Protein AF-A0A7C4WNN3-F1 (afdb_monomer_lite)

Foldseek 3Di:
DLVVQLVVCVVVVDDNLVSNLSSLQVLQDDPVQLVVLVVCVVVVNADPVRSVVSVVVNVVSNVVSVVSNCVSPVDDPPPPPDPDVPPPDDDD

Radius of gyration: 20.68 Å; chains: 1; bounding box: 53×42×45 Å

Sequence (92 aa):
KWLGSGLGACLGGLSAREAFQVGAGMVSRGEVALVIATLGWDAGWISPQLYTSLILVIMGTTLLAPLLLRLAFVETQLPLRRRSVEVGKAGE

pLDDT: mean 77.41, std 13.57, range [41.53, 92.69]

Secondary structure (DSSP, 8-state):
-HHHHHHHHHHTT--HHHHHHHHHHTT---HHHHHHHHHHHHTT-S-HHHHHHHHHHHHHHHHHHHHHHHHHTSS--------STTTTSS--

Structure (mmCIF, N/CA/C/O backbone):
data_AF-A0A7C4WNN3-F1
#
_entry.id   AF-A0A7C4WNN3-F1
#
loop_
_atom_site.group_PDB
_atom_site.id
_atom_site.type_symbol
_atom_site.label_atom_id
_atom_site.label_alt_id
_atom_site.label_comp_id
_atom_site.label_asym_id
_atom_site.label_entity_id
_atom_site.label_seq_id
_atom_site.pdbx_PDB_ins_code
_atom_site.Cartn_x
_atom_site.Cartn_y
_atom_site.Cartn_z
_atom_site.occupancy
_atom_site.B_iso_or_equiv
_atom_site.auth_seq_id
_atom_site.auth_comp_id
_atom_site.auth_asym_id
_atom_site.auth_atom_id
_atom_site.pdbx_PDB_model_num
ATOM 1 N N . LYS A 1 1 ? 2.628 1.090 4.842 1.00 68.31 1 LYS A N 1
ATOM 2 C CA . LYS A 1 1 ? 1.366 1.858 4.988 1.00 68.31 1 LYS A CA 1
ATOM 3 C C . LYS A 1 1 ? 0.610 1.382 6.223 1.00 68.31 1 LYS A C 1
ATOM 5 O O . LYS A 1 1 ? 0.591 2.141 7.172 1.00 68.31 1 LYS A O 1
ATOM 10 N N . TRP A 1 2 ? 0.194 0.110 6.278 1.00 71.19 2 TRP A N 1
ATOM 11 C CA . TRP A 1 2 ? -0.497 -0.513 7.423 1.00 71.19 2 TRP A CA 1
ATOM 12 C C . TRP A 1 2 ? -0.013 -0.130 8.822 1.00 71.19 2 TRP A C 1
ATOM 14 O O . TRP A 1 2 ? -0.766 0.449 9.594 1.00 71.19 2 TRP A O 1
ATOM 24 N N . LEU A 1 3 ? 1.252 -0.427 9.128 1.00 78.69 3 LEU A N 1
ATOM 25 C CA . LEU A 1 3 ? 1.793 -0.224 10.468 1.00 78.69 3 LEU A CA 1
ATOM 26 C C . LEU A 1 3 ? 1.901 1.267 10.821 1.00 78.69 3 LEU A C 1
ATOM 28 O O . LEU A 1 3 ? 1.596 1.657 11.936 1.00 78.69 3 LEU A O 1
ATOM 32 N N . GLY A 1 4 ? 2.267 2.112 9.851 1.00 82.44 4 GLY A N 1
ATOM 33 C CA . GLY A 1 4 ? 2.410 3.556 10.057 1.00 82.44 4 GLY A CA 1
ATOM 34 C C . GLY A 1 4 ? 1.075 4.267 10.277 1.00 82.44 4 GLY A C 1
ATOM 35 O O . GLY A 1 4 ? 0.951 5.056 11.206 1.00 82.44 4 GLY A O 1
ATOM 36 N N . SER A 1 5 ? 0.056 3.958 9.469 1.00 79.75 5 SER A N 1
ATOM 37 C CA . SER A 1 5 ? -1.283 4.528 9.656 1.00 79.75 5 SER A CA 1
ATOM 38 C C . SER A 1 5 ? -1.993 3.950 10.882 1.00 79.75 5 SER A C 1
ATOM 40 O O . SER A 1 5 ? -2.724 4.676 11.541 1.00 79.75 5 SER A O 1
ATOM 42 N N . GLY A 1 6 ? -1.746 2.679 11.224 1.00 80.19 6 GLY A N 1
ATOM 43 C CA . GLY A 1 6 ? -2.260 2.068 12.454 1.00 80.19 6 GLY A CA 1
ATOM 44 C C . GLY A 1 6 ? -1.644 2.683 13.714 1.00 80.19 6 GLY A C 1
ATOM 45 O O . GLY A 1 6 ? -2.367 3.046 14.636 1.00 80.19 6 GLY A O 1
ATOM 46 N N . LEU A 1 7 ? -0.324 2.888 13.735 1.00 82.00 7 LEU A N 1
ATOM 47 C CA . LEU A 1 7 ? 0.348 3.586 14.836 1.00 82.00 7 LEU A CA 1
ATOM 48 C C . LEU A 1 7 ? -0.093 5.051 14.930 1.00 82.00 7 LEU A C 1
ATOM 50 O O . LEU A 1 7 ? -0.384 5.520 16.024 1.00 82.00 7 LEU A O 1
ATOM 54 N N . GLY A 1 8 ? -0.214 5.755 13.800 1.00 83.31 8 GLY A N 1
ATOM 55 C CA . GLY A 1 8 ? -0.729 7.127 13.768 1.00 83.31 8 GLY A CA 1
ATOM 56 C C . GLY A 1 8 ? -2.163 7.239 14.296 1.00 83.31 8 GLY A C 1
ATOM 57 O O . GLY A 1 8 ? -2.459 8.141 15.073 1.00 83.31 8 GLY A O 1
ATOM 58 N N . ALA A 1 9 ? -3.035 6.289 13.949 1.00 81.88 9 ALA A N 1
ATOM 59 C CA . ALA A 1 9 ? -4.393 6.220 14.484 1.00 81.88 9 ALA A CA 1
ATOM 60 C C . ALA A 1 9 ? -4.400 5.943 15.997 1.00 81.88 9 ALA A C 1
ATOM 62 O O . ALA A 1 9 ? -5.144 6.580 16.738 1.00 81.88 9 ALA A O 1
ATOM 63 N N . CYS A 1 10 ? -3.525 5.054 16.473 1.00 80.69 10 CYS A N 1
ATOM 64 C CA . CYS A 1 10 ? -3.393 4.773 17.901 1.00 80.69 10 CYS A CA 1
ATOM 65 C C . CYS A 1 10 ? -2.901 6.004 18.687 1.00 80.69 10 CYS A C 1
ATOM 67 O O . CYS A 1 10 ? -3.419 6.295 19.762 1.00 80.69 10 CYS A O 1
ATOM 69 N N . LEU A 1 11 ? -1.946 6.764 18.135 1.00 84.56 11 LEU A N 1
ATOM 70 C CA . LEU A 1 11 ? -1.480 8.032 18.714 1.00 84.56 11 LEU A CA 1
ATOM 71 C C . LEU A 1 11 ? -2.561 9.123 18.690 1.00 84.56 11 LEU A C 1
ATOM 73 O O . LEU A 1 11 ? -2.576 9.988 19.559 1.00 84.56 11 LEU A O 1
ATOM 77 N N . GLY A 1 12 ? -3.483 9.064 17.728 1.00 82.25 12 GLY A N 1
ATOM 78 C CA . GLY A 1 12 ? -4.662 9.928 17.649 1.00 82.25 12 GLY A CA 1
ATOM 79 C C . GLY A 1 12 ? -5.794 9.562 18.618 1.00 82.25 12 GLY A C 1
ATOM 80 O O . GLY A 1 12 ? -6.838 10.206 18.576 1.00 82.25 12 GLY A O 1
ATOM 81 N N . GLY A 1 13 ? -5.615 8.545 19.470 1.00 82.12 13 GLY A N 1
ATOM 82 C CA . GLY A 1 13 ? -6.606 8.125 20.466 1.00 82.12 13 GLY A CA 1
ATOM 83 C C . GLY A 1 13 ? -7.672 7.149 19.954 1.00 82.12 13 GLY A C 1
ATOM 84 O O . GLY A 1 13 ? -8.643 6.902 20.666 1.00 82.12 13 GLY A O 1
ATOM 85 N N . LEU A 1 14 ? -7.511 6.583 18.751 1.00 80.12 14 LEU A N 1
ATOM 86 C CA . LEU A 1 14 ? -8.409 5.541 18.246 1.00 80.12 14 LEU A CA 1
ATOM 87 C C . LEU A 1 14 ? -8.120 4.190 18.915 1.00 80.12 14 LEU A C 1
ATOM 89 O O . LEU A 1 14 ? -6.968 3.851 19.203 1.00 80.12 14 LEU A O 1
ATOM 93 N N . SER A 1 15 ? -9.164 3.387 19.130 1.00 82.31 15 SER A N 1
ATOM 94 C CA . SER A 1 15 ? -9.018 2.036 19.676 1.00 82.31 15 SER A CA 1
ATOM 95 C C . SER A 1 15 ? -8.205 1.139 18.734 1.00 82.31 15 SER A C 1
ATOM 97 O O . SER A 1 15 ? -8.178 1.342 17.520 1.00 82.31 15 SER A O 1
ATOM 99 N N . ALA A 1 16 ? -7.571 0.089 19.267 1.00 76.69 16 ALA A N 1
ATOM 100 C CA . ALA A 1 16 ? -6.758 -0.838 18.468 1.00 76.69 16 ALA A CA 1
ATOM 101 C C . ALA A 1 16 ? -7.519 -1.434 17.262 1.00 76.69 16 ALA A C 1
ATOM 103 O O . ALA A 1 16 ? -6.927 -1.707 16.217 1.00 76.69 16 ALA A O 1
ATOM 104 N N . ARG A 1 17 ? -8.843 -1.591 17.385 1.00 76.31 17 ARG A N 1
ATOM 105 C CA . ARG A 1 17 ? -9.722 -2.090 16.321 1.00 76.31 17 ARG A CA 1
ATOM 106 C C . ARG A 1 17 ? -9.964 -1.041 15.230 1.00 76.31 17 ARG A C 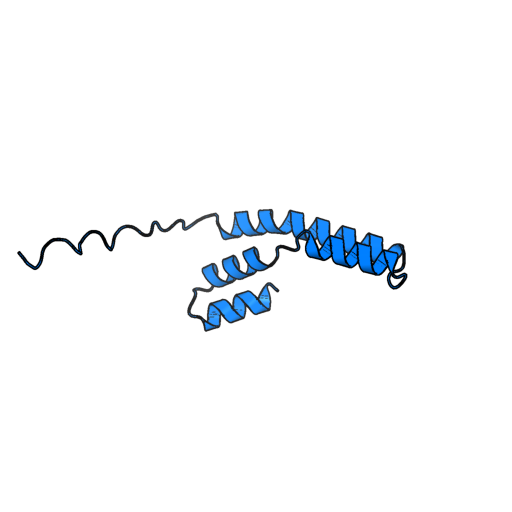1
ATOM 108 O O . ARG A 1 17 ? -9.892 -1.369 14.049 1.00 76.31 17 ARG A O 1
ATOM 115 N N . GLU A 1 18 ? -10.165 0.218 15.607 1.00 77.06 18 GLU A N 1
ATOM 116 C CA . GLU A 1 18 ? -10.290 1.343 14.669 1.00 77.06 18 GLU A CA 1
ATOM 117 C C . GLU A 1 18 ? -8.955 1.646 13.972 1.00 77.06 18 GLU A C 1
ATOM 119 O O . GLU A 1 18 ? -8.910 1.865 12.764 1.00 77.06 18 GLU A O 1
ATOM 124 N N . ALA A 1 19 ? -7.836 1.559 14.694 1.00 81.50 19 ALA A N 1
ATOM 125 C CA . ALA A 1 19 ? -6.500 1.693 14.120 1.00 81.50 19 ALA A CA 1
ATOM 126 C C . ALA A 1 19 ? -6.211 0.615 13.055 1.00 81.50 19 ALA A C 1
ATOM 128 O O . ALA A 1 19 ? -5.634 0.913 12.005 1.00 81.50 19 ALA A O 1
ATOM 129 N N . PHE A 1 20 ? -6.661 -0.625 13.285 1.00 80.25 20 PHE A N 1
ATOM 130 C CA . PHE A 1 20 ? -6.583 -1.728 12.319 1.00 80.25 20 PHE A CA 1
ATOM 131 C C . PHE A 1 20 ? -7.442 -1.457 11.072 1.00 80.25 20 PHE A C 1
ATOM 133 O O . PHE A 1 20 ? -6.994 -1.700 9.951 1.00 80.25 20 PHE A O 1
ATOM 140 N N . GLN A 1 21 ? -8.640 -0.887 11.239 1.00 79.69 21 GLN A N 1
ATOM 141 C CA . GLN A 1 21 ? -9.520 -0.484 10.131 1.00 79.69 21 GLN A CA 1
ATOM 142 C C . GLN A 1 21 ? -8.918 0.651 9.290 1.00 79.69 21 GLN A C 1
ATOM 144 O O . GLN A 1 21 ? -8.931 0.579 8.059 1.00 79.69 21 GLN A O 1
ATOM 149 N N . VAL A 1 22 ? -8.327 1.664 9.930 1.00 82.31 22 VAL A N 1
ATOM 150 C CA . VAL A 1 22 ? -7.610 2.754 9.244 1.00 82.31 22 VAL A CA 1
ATOM 151 C C . VAL A 1 22 ? -6.394 2.206 8.493 1.00 82.31 22 VAL A C 1
ATOM 153 O O . VAL A 1 22 ? -6.173 2.544 7.328 1.00 82.31 22 VAL A O 1
ATOM 156 N N . GLY A 1 23 ? -5.638 1.298 9.118 1.00 79.00 23 GLY A N 1
ATOM 157 C CA . GLY A 1 23 ? -4.569 0.536 8.473 1.00 79.00 23 GLY A CA 1
ATOM 158 C C . GLY A 1 23 ? -5.041 -0.190 7.215 1.00 79.00 23 GLY A C 1
ATOM 159 O O . GLY A 1 23 ? -4.440 -0.018 6.150 1.00 79.00 23 GLY A O 1
ATOM 160 N N . ALA A 1 24 ? -6.142 -0.941 7.324 1.00 78.44 24 ALA A N 1
ATOM 161 C CA . ALA A 1 24 ? -6.785 -1.674 6.232 1.00 78.44 24 ALA A CA 1
ATOM 162 C C . ALA A 1 24 ? -7.186 -0.759 5.070 1.00 78.44 24 ALA A C 1
ATOM 164 O O . ALA A 1 24 ? -6.842 -1.048 3.923 1.00 78.44 24 ALA A O 1
ATOM 165 N N . GLY A 1 25 ? -7.829 0.37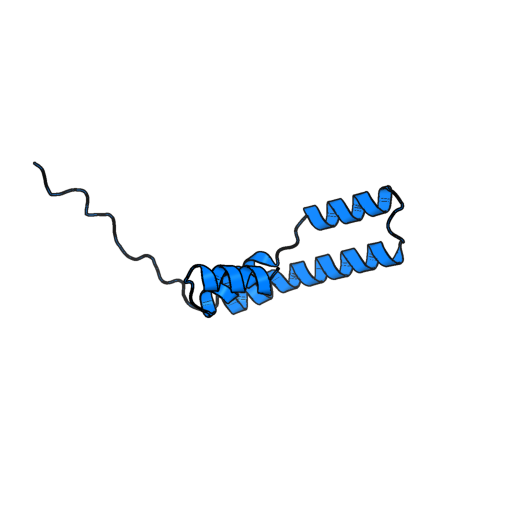5 5.364 1.00 76.94 25 GLY A N 1
ATOM 166 C CA . GLY A 1 25 ? -8.246 1.356 4.358 1.00 76.94 25 GLY A CA 1
ATOM 167 C C . GLY A 1 25 ? -7.077 1.993 3.600 1.00 76.94 25 GLY A C 1
ATOM 168 O O . GLY A 1 25 ? -7.168 2.252 2.401 1.00 76.94 25 GLY A O 1
ATOM 169 N N . MET A 1 26 ? -5.935 2.171 4.264 1.00 81.38 26 MET A N 1
ATOM 170 C CA . MET A 1 26 ? -4.735 2.791 3.689 1.00 81.38 26 MET A CA 1
ATOM 171 C C . MET A 1 26 ? -3.896 1.851 2.804 1.00 81.38 26 MET A C 1
ATOM 173 O O . MET A 1 26 ? -2.881 2.284 2.250 1.00 81.38 26 MET A O 1
ATOM 177 N N . VAL A 1 27 ? -4.271 0.571 2.653 1.00 74.88 27 VAL A N 1
ATOM 178 C CA . VAL A 1 27 ? -3.577 -0.375 1.747 1.00 74.88 27 VAL A CA 1
ATOM 179 C C . VAL A 1 27 ? -3.810 -0.043 0.286 1.00 74.88 27 VAL A C 1
ATOM 181 O O . VAL A 1 27 ? -2.954 -0.392 -0.524 1.00 74.88 27 VAL A O 1
ATOM 184 N N . SER A 1 28 ? -4.926 0.616 -0.043 1.00 68.06 28 SER A N 1
ATOM 185 C CA . SER A 1 28 ? -5.356 0.836 -1.423 1.00 68.06 28 SER A CA 1
ATOM 186 C C . SER A 1 28 ? -4.222 1.419 -2.275 1.00 68.06 28 SER A C 1
ATOM 188 O O . SER A 1 28 ? -3.831 2.582 -2.144 1.00 68.06 28 SER A O 1
ATOM 190 N N . ARG A 1 29 ? -3.644 0.562 -3.124 1.00 67.44 29 ARG A N 1
ATOM 191 C CA . ARG A 1 29 ? -2.765 0.950 -4.224 1.00 67.44 29 ARG A CA 1
ATOM 192 C C . ARG A 1 29 ? -3.661 1.020 -5.452 1.00 67.44 29 ARG A C 1
ATOM 194 O O . ARG A 1 29 ? -4.162 -0.004 -5.908 1.00 67.44 29 ARG A O 1
ATOM 201 N N . GLY A 1 30 ? -3.930 2.245 -5.888 1.00 71.62 30 GLY A N 1
ATOM 202 C CA . GLY A 1 30 ? -4.832 2.533 -6.999 1.00 71.62 30 GLY A CA 1
ATOM 203 C C . GLY A 1 30 ? -4.117 2.692 -8.339 1.00 71.62 30 GLY A C 1
ATOM 204 O O . GLY A 1 30 ? -2.953 2.319 -8.502 1.00 71.62 30 GLY A O 1
ATOM 205 N N . GLU A 1 31 ? -4.829 3.332 -9.263 1.00 79.94 31 GLU A N 1
ATOM 206 C CA . GLU A 1 31 ? -4.398 3.715 -10.615 1.00 79.94 31 GLU A CA 1
ATOM 207 C C . GLU A 1 31 ? -3.015 4.376 -10.666 1.00 79.94 31 GLU A C 1
ATOM 209 O O . GLU A 1 31 ? -2.205 4.044 -11.525 1.00 79.94 31 GLU A O 1
ATOM 214 N N . VAL A 1 32 ? -2.691 5.232 -9.692 1.00 89.25 32 VAL A N 1
ATOM 215 C CA . VAL A 1 32 ? -1.430 5.986 -9.662 1.00 89.25 32 VAL A CA 1
ATOM 216 C C . VAL A 1 32 ? -0.212 5.057 -9.638 1.00 89.25 32 VAL A C 1
ATOM 218 O O . VAL A 1 32 ? 0.794 5.342 -10.281 1.00 89.25 32 VAL A O 1
ATOM 221 N N . ALA A 1 33 ? -0.293 3.913 -8.949 1.00 88.12 33 ALA A N 1
ATOM 222 C CA . ALA A 1 33 ? 0.809 2.952 -8.914 1.00 88.12 33 ALA A CA 1
ATOM 223 C C . ALA A 1 33 ? 1.037 2.285 -10.282 1.00 88.12 33 ALA A C 1
ATOM 225 O O . ALA A 1 33 ? 2.184 2.069 -10.670 1.00 88.12 33 ALA A O 1
ATOM 226 N N . LEU A 1 34 ? -0.040 1.995 -11.020 1.00 88.31 34 LEU A N 1
ATOM 227 C CA . LEU A 1 34 ? 0.033 1.435 -12.374 1.00 88.31 34 LEU A CA 1
ATOM 228 C C . LEU A 1 34 ? 0.538 2.472 -13.381 1.00 88.31 34 LEU A C 1
ATOM 230 O O . LEU A 1 34 ? 1.365 2.145 -14.232 1.00 88.31 34 LEU A O 1
ATOM 234 N N . VAL A 1 35 ? 0.100 3.726 -13.249 1.00 91.00 35 VAL A N 1
ATOM 235 C CA . VAL A 1 35 ? 0.577 4.842 -14.077 1.00 91.00 35 VAL A CA 1
ATOM 236 C C . VAL A 1 35 ? 2.080 5.037 -13.887 1.00 91.00 35 VAL A C 1
ATOM 238 O O . VAL A 1 35 ? 2.813 5.061 -14.869 1.00 91.00 35 VAL A O 1
ATOM 241 N N . ILE A 1 36 ? 2.569 5.080 -12.644 1.00 91.50 36 ILE A N 1
ATOM 242 C CA . ILE A 1 36 ? 4.007 5.227 -12.361 1.00 91.50 36 ILE A CA 1
ATOM 243 C C . ILE A 1 36 ? 4.806 4.021 -12.872 1.00 91.50 36 ILE A C 1
ATOM 245 O O . ILE A 1 36 ? 5.877 4.206 -13.445 1.00 91.50 36 ILE A O 1
ATOM 249 N N . ALA A 1 37 ? 4.299 2.794 -12.706 1.00 90.31 37 ALA A N 1
ATOM 250 C CA . ALA A 1 37 ? 4.965 1.603 -13.236 1.00 90.31 37 ALA A CA 1
ATOM 251 C C . ALA A 1 37 ? 5.091 1.657 -14.767 1.00 90.31 37 ALA A C 1
ATOM 253 O O . ALA A 1 37 ? 6.128 1.288 -15.312 1.00 90.31 37 ALA A O 1
ATOM 254 N N . THR A 1 38 ? 4.056 2.151 -15.449 1.00 90.00 38 THR A N 1
ATOM 255 C CA . THR A 1 38 ? 4.041 2.301 -16.911 1.00 90.00 38 THR A CA 1
ATOM 256 C C . THR A 1 38 ? 4.975 3.419 -17.367 1.00 90.00 38 THR A C 1
ATOM 258 O O . THR A 1 38 ? 5.749 3.214 -18.294 1.00 90.00 38 THR A O 1
ATOM 261 N N . LEU A 1 39 ? 4.992 4.556 -16.667 1.00 91.88 39 LEU A N 1
ATOM 262 C CA . LEU A 1 39 ? 5.937 5.646 -16.935 1.00 91.88 39 LEU A CA 1
ATOM 263 C C . LEU A 1 39 ? 7.395 5.212 -16.730 1.00 91.88 39 LEU A C 1
ATOM 265 O O . LEU A 1 39 ? 8.257 5.559 -17.528 1.00 91.88 39 LEU A O 1
ATOM 269 N N . GLY A 1 40 ? 7.690 4.435 -15.684 1.00 89.62 40 GLY A N 1
ATOM 270 C CA . GLY A 1 40 ? 9.043 3.931 -15.432 1.00 89.62 40 GLY A CA 1
ATOM 271 C C . GLY A 1 40 ? 9.499 2.867 -16.437 1.00 89.62 40 GLY A C 1
ATOM 272 O O . GLY A 1 40 ? 10.690 2.775 -16.734 1.00 89.62 40 GLY A O 1
ATOM 273 N N . TRP A 1 41 ? 8.560 2.084 -16.974 1.00 89.94 41 TRP A N 1
ATOM 274 C CA . TRP A 1 41 ? 8.802 1.168 -18.089 1.00 89.94 41 TRP A CA 1
ATOM 275 C C . TRP A 1 41 ? 9.130 1.930 -19.376 1.00 89.94 41 TRP A C 1
ATOM 277 O O . TRP A 1 41 ? 10.146 1.647 -20.005 1.00 89.94 41 TRP A O 1
ATOM 287 N N . ASP A 1 42 ? 8.326 2.940 -19.710 1.00 89.19 42 ASP A N 1
ATOM 288 C CA . ASP A 1 42 ? 8.501 3.774 -20.906 1.00 89.19 42 ASP A CA 1
ATOM 289 C C . ASP A 1 42 ? 9.797 4.604 -20.859 1.00 89.19 42 ASP A C 1
ATOM 291 O O . ASP A 1 42 ? 10.513 4.726 -21.849 1.00 89.19 42 ASP A O 1
ATOM 295 N N . ALA A 1 43 ? 10.179 5.078 -19.669 1.00 90.38 43 ALA A N 1
ATOM 296 C CA . ALA A 1 43 ? 11.462 5.741 -19.437 1.00 90.38 43 ALA A CA 1
ATOM 297 C C . ALA A 1 43 ? 12.680 4.795 -19.539 1.00 90.38 43 ALA A C 1
ATOM 299 O O . AL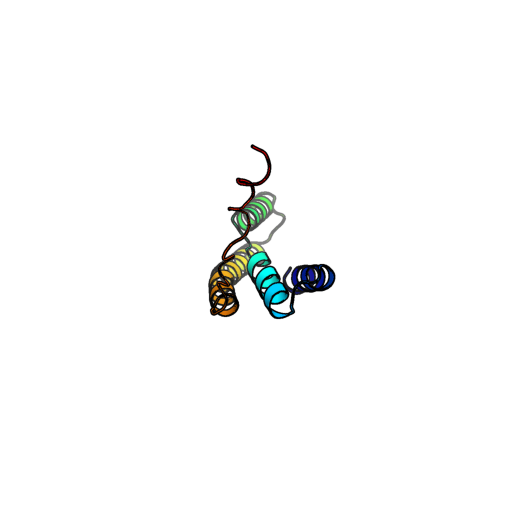A A 1 43 ? 13.819 5.262 -19.493 1.00 90.38 43 ALA A O 1
ATOM 300 N N . GLY A 1 44 ? 12.470 3.476 -19.637 1.00 89.12 44 GLY A N 1
ATOM 301 C CA . GLY A 1 44 ? 13.531 2.466 -19.701 1.00 89.12 44 GLY A CA 1
ATOM 302 C C . GLY A 1 44 ? 14.223 2.178 -18.363 1.00 89.12 44 GLY A C 1
ATOM 303 O O . GLY A 1 44 ? 15.286 1.562 -18.339 1.00 89.12 44 GLY A O 1
ATOM 304 N N . TRP A 1 45 ? 13.654 2.620 -17.237 1.00 87.44 45 TRP A N 1
ATOM 305 C CA . TRP A 1 45 ? 14.255 2.472 -15.899 1.00 87.44 45 TRP A CA 1
ATOM 306 C C . TRP A 1 45 ? 13.899 1.136 -15.238 1.00 87.44 45 TRP A C 1
ATOM 308 O O . TRP A 1 45 ? 14.478 0.756 -14.220 1.00 87.44 45 TRP A O 1
ATOM 318 N N . ILE A 1 46 ? 12.923 0.426 -15.800 1.00 87.00 46 ILE A N 1
ATOM 319 C CA . ILE A 1 46 ? 12.358 -0.805 -15.259 1.00 87.00 46 ILE A CA 1
ATOM 320 C C . ILE A 1 46 ? 12.575 -1.913 -16.292 1.00 87.00 46 ILE A C 1
ATOM 322 O O . ILE A 1 46 ? 12.197 -1.761 -17.446 1.00 87.00 46 ILE A O 1
ATOM 326 N N . SER A 1 47 ? 13.180 -3.036 -15.891 1.00 89.81 47 SER A N 1
ATOM 327 C CA . SER A 1 47 ? 13.336 -4.210 -16.763 1.00 89.81 47 SER A CA 1
ATOM 328 C C . SER A 1 47 ? 12.024 -5.006 -16.876 1.00 89.81 47 SER A C 1
ATOM 330 O O . SER A 1 47 ? 11.177 -4.911 -15.981 1.00 89.81 47 SER A O 1
ATOM 332 N N . PRO A 1 48 ? 11.811 -5.803 -17.946 1.00 88.12 48 PRO A N 1
ATOM 333 C CA . PRO A 1 48 ? 10.512 -6.447 -18.189 1.00 88.12 48 PRO A CA 1
ATOM 334 C C . PRO A 1 48 ? 10.089 -7.371 -17.048 1.00 88.12 48 PRO A C 1
ATOM 336 O O . PRO A 1 48 ? 8.907 -7.493 -16.715 1.00 88.12 48 PRO A O 1
ATOM 339 N N . GLN A 1 49 ? 11.077 -7.979 -16.395 1.00 91.38 49 GLN A N 1
ATOM 340 C CA . GLN A 1 49 ? 10.894 -8.824 -15.224 1.00 91.38 49 GLN A CA 1
ATOM 341 C C . GLN A 1 49 ? 10.390 -8.009 -14.023 1.00 91.38 49 GLN A C 1
ATOM 343 O O . GLN A 1 49 ? 9.475 -8.434 -13.318 1.00 91.38 49 GLN A O 1
ATOM 348 N N . LEU A 1 50 ? 10.951 -6.817 -13.811 1.00 90.19 50 LEU A N 1
ATOM 349 C CA . LEU A 1 50 ? 10.584 -5.910 -12.724 1.00 90.19 50 LEU A CA 1
ATOM 350 C C . LEU A 1 50 ? 9.198 -5.293 -12.952 1.00 90.19 50 LEU A C 1
ATOM 352 O O . LEU A 1 50 ? 8.398 -5.240 -12.020 1.00 90.19 50 LEU A O 1
ATOM 356 N N . TYR A 1 51 ? 8.880 -4.911 -14.190 1.00 89.50 51 TYR A N 1
ATOM 357 C CA . TYR A 1 51 ? 7.566 -4.386 -14.567 1.00 89.50 51 TYR A CA 1
ATOM 358 C C . TYR A 1 51 ? 6.455 -5.411 -14.313 1.00 89.50 51 TYR A C 1
ATOM 360 O O . TYR A 1 51 ? 5.470 -5.117 -13.634 1.00 89.50 51 TYR A O 1
ATOM 368 N N . THR A 1 52 ? 6.662 -6.649 -14.768 1.00 91.94 52 THR A N 1
ATOM 369 C CA . THR A 1 52 ? 5.714 -7.751 -14.551 1.00 91.94 52 THR A CA 1
ATOM 370 C C . THR A 1 52 ? 5.516 -8.027 -13.060 1.00 91.94 52 THR A C 1
ATOM 372 O O . THR A 1 52 ? 4.383 -8.144 -12.593 1.00 91.94 52 THR A O 1
ATOM 375 N N . SER A 1 53 ? 6.607 -8.071 -12.289 1.00 92.38 53 SER A N 1
ATOM 376 C CA . SER A 1 53 ? 6.556 -8.296 -10.840 1.00 92.38 53 SER A CA 1
ATOM 377 C C . SER A 1 53 ? 5.808 -7.174 -10.104 1.00 92.38 53 SER A C 1
ATOM 379 O O . SER A 1 53 ? 4.986 -7.440 -9.224 1.00 92.38 53 SER A O 1
ATOM 381 N N . LEU A 1 54 ? 6.012 -5.914 -10.509 1.00 91.31 54 LEU A N 1
ATOM 382 C CA . LEU A 1 54 ? 5.300 -4.761 -9.953 1.00 91.31 54 LEU A CA 1
ATOM 383 C C . LEU A 1 54 ? 3.794 -4.846 -10.194 1.00 91.31 54 LEU A C 1
ATOM 385 O O . LEU A 1 54 ? 3.027 -4.676 -9.246 1.00 91.31 54 LEU A O 1
ATOM 389 N N . ILE A 1 55 ? 3.367 -5.145 -11.423 1.00 91.31 55 ILE A N 1
ATOM 390 C CA . ILE A 1 55 ? 1.941 -5.316 -11.740 1.00 91.31 55 ILE A CA 1
ATOM 391 C C . ILE A 1 55 ? 1.334 -6.429 -10.887 1.00 91.31 55 ILE A C 1
ATOM 393 O O . ILE A 1 55 ? 0.255 -6.250 -10.322 1.00 91.31 55 ILE A O 1
ATOM 397 N N . LEU A 1 56 ? 2.038 -7.551 -10.744 1.00 92.69 56 LEU A N 1
ATOM 398 C CA . LEU A 1 56 ? 1.561 -8.709 -9.994 1.00 92.69 56 LEU A CA 1
ATOM 399 C C . LEU A 1 56 ? 1.356 -8.374 -8.507 1.00 92.69 56 LEU A C 1
ATOM 401 O O . LEU A 1 56 ? 0.312 -8.695 -7.937 1.00 92.69 56 LEU A O 1
ATOM 405 N N . VAL A 1 57 ? 2.292 -7.642 -7.896 1.00 91.56 57 VAL A N 1
ATOM 406 C CA . VAL A 1 57 ? 2.153 -7.136 -6.519 1.00 91.56 57 VAL A CA 1
ATOM 407 C C . VAL A 1 57 ? 1.019 -6.117 -6.404 1.00 91.56 57 VAL A C 1
ATOM 409 O O . VAL A 1 57 ? 0.259 -6.165 -5.434 1.00 91.56 57 VAL A O 1
ATOM 412 N N . ILE A 1 58 ? 0.883 -5.192 -7.360 1.00 90.81 58 ILE A N 1
ATOM 413 C CA . ILE A 1 58 ? -0.190 -4.189 -7.341 1.00 90.81 58 ILE A CA 1
ATOM 414 C C . ILE A 1 58 ? -1.540 -4.900 -7.382 1.00 90.81 58 ILE A C 1
ATOM 416 O O . ILE A 1 58 ? -2.305 -4.759 -6.434 1.00 90.81 58 ILE A O 1
ATOM 420 N N . MET A 1 59 ? -1.782 -5.746 -8.384 1.00 89.94 59 MET A N 1
ATOM 421 C CA . MET A 1 59 ? -3.039 -6.487 -8.501 1.00 89.94 59 MET A CA 1
ATOM 422 C C . MET A 1 59 ? -3.305 -7.369 -7.279 1.00 89.94 59 MET A C 1
ATOM 424 O O . MET A 1 59 ? -4.409 -7.344 -6.735 1.00 89.94 59 MET A O 1
ATOM 428 N N . GLY A 1 60 ? -2.287 -8.085 -6.792 1.00 90.31 60 GLY A N 1
ATOM 429 C CA . GLY A 1 60 ? -2.406 -8.906 -5.589 1.00 90.31 60 GLY A CA 1
ATOM 430 C C . GLY A 1 60 ? -2.850 -8.087 -4.376 1.00 90.31 60 GLY A C 1
ATOM 431 O O . GLY A 1 60 ? -3.800 -8.459 -3.694 1.00 90.31 60 GLY A O 1
ATOM 432 N N . THR A 1 61 ? -2.225 -6.932 -4.132 1.00 86.38 61 THR A N 1
ATOM 433 C CA . THR A 1 61 ? -2.584 -6.061 -2.997 1.00 86.38 61 THR A CA 1
ATOM 434 C C . THR A 1 61 ? -3.928 -5.347 -3.177 1.00 86.38 61 THR A C 1
ATOM 436 O O . THR A 1 61 ? -4.642 -5.176 -2.189 1.00 86.38 61 THR A O 1
ATOM 439 N N . THR A 1 62 ? -4.319 -4.988 -4.405 1.00 87.25 62 THR A N 1
ATOM 440 C CA . THR A 1 62 ? -5.625 -4.380 -4.716 1.00 87.25 62 THR A CA 1
ATOM 441 C C . THR A 1 62 ? -6.775 -5.351 -4.478 1.00 87.25 62 THR A C 1
ATOM 443 O O . THR A 1 62 ? -7.803 -4.938 -3.954 1.00 87.25 62 THR A O 1
ATOM 446 N N . LEU A 1 63 ? -6.606 -6.636 -4.801 1.00 87.25 63 LEU A N 1
ATOM 447 C CA . LEU A 1 63 ? -7.614 -7.666 -4.523 1.00 87.25 63 LEU A CA 1
ATOM 448 C C . LEU A 1 63 ? -7.648 -8.063 -3.042 1.00 87.25 63 LEU A C 1
ATOM 450 O O . LEU A 1 63 ? -8.713 -8.362 -2.502 1.00 87.25 63 LEU A O 1
ATOM 454 N N . LEU A 1 64 ? -6.500 -8.025 -2.361 1.00 85.56 64 LEU A N 1
ATOM 455 C CA . LEU A 1 64 ? -6.419 -8.339 -0.934 1.00 85.56 64 LEU A CA 1
ATOM 456 C C . LEU A 1 64 ? -7.046 -7.242 -0.059 1.00 85.56 64 LEU A C 1
ATOM 458 O O . LEU A 1 64 ? -7.630 -7.541 0.982 1.00 85.56 64 LEU A O 1
ATOM 462 N N . ALA A 1 65 ? -6.957 -5.979 -0.484 1.00 83.12 65 ALA A N 1
ATOM 463 C CA . ALA A 1 65 ? -7.483 -4.828 0.246 1.00 83.12 65 ALA A CA 1
ATOM 464 C C . ALA A 1 65 ? -8.989 -4.924 0.584 1.00 83.12 65 ALA A C 1
ATOM 466 O O . ALA A 1 65 ? -9.303 -4.827 1.769 1.00 83.12 65 ALA A O 1
ATOM 467 N N . PRO A 1 66 ? -9.931 -5.154 -0.359 1.00 80.50 66 PRO A N 1
ATOM 468 C CA . PRO A 1 66 ? -11.354 -5.289 -0.039 1.00 80.50 66 PRO A CA 1
ATOM 469 C C . PRO A 1 66 ? -11.651 -6.518 0.828 1.00 80.50 66 PRO A C 1
ATOM 471 O O . PRO A 1 66 ? -12.602 -6.493 1.607 1.00 80.50 66 PRO A O 1
ATOM 474 N N . LEU A 1 67 ? -10.836 -7.576 0.741 1.00 84.00 67 LEU A N 1
ATOM 475 C CA . LEU A 1 67 ? -10.974 -8.769 1.577 1.00 84.00 67 LEU A CA 1
ATOM 476 C C . LEU A 1 67 ? -10.628 -8.460 3.042 1.00 84.00 67 LEU A C 1
ATOM 478 O O . LEU A 1 67 ? -11.405 -8.756 3.949 1.00 84.00 67 LEU A O 1
ATOM 482 N N . LEU A 1 68 ? -9.492 -7.792 3.258 1.00 79.19 68 LEU A N 1
ATOM 483 C CA . LEU A 1 68 ? -9.052 -7.321 4.573 1.00 79.19 68 LEU A CA 1
ATOM 484 C C . LEU A 1 68 ? -10.007 -6.270 5.146 1.00 79.19 68 LEU A C 1
ATOM 486 O O . LEU A 1 68 ? -10.328 -6.316 6.329 1.00 79.19 68 LEU A O 1
ATOM 490 N N . LEU A 1 69 ? -10.498 -5.356 4.305 1.00 77.38 69 LEU A N 1
ATOM 491 C CA . LEU A 1 69 ? -11.514 -4.370 4.670 1.00 77.38 69 LEU A CA 1
ATOM 492 C C . LEU A 1 69 ? -12.815 -5.045 5.102 1.00 77.38 69 LEU A C 1
ATOM 494 O O . LEU A 1 69 ? -13.340 -4.701 6.153 1.00 77.38 69 LEU A O 1
ATOM 498 N N . ARG A 1 70 ? -13.313 -6.044 4.363 1.00 76.69 70 ARG A N 1
ATOM 499 C CA . ARG A 1 70 ? -14.502 -6.803 4.778 1.00 76.69 70 ARG A CA 1
ATOM 500 C C . ARG A 1 70 ? -14.317 -7.417 6.162 1.00 76.69 70 ARG A C 1
ATOM 502 O O . ARG A 1 70 ? -15.169 -7.213 7.013 1.00 76.69 70 ARG A O 1
ATOM 509 N N . LEU A 1 71 ? -13.197 -8.091 6.417 1.00 76.19 71 LEU A N 1
ATOM 510 C CA . LEU A 1 71 ? -12.910 -8.681 7.730 1.00 76.19 71 LEU A CA 1
ATOM 511 C C . LEU A 1 71 ? -12.776 -7.623 8.839 1.00 76.19 71 LEU A C 1
ATOM 513 O O . LEU A 1 71 ? -13.249 -7.835 9.953 1.00 76.19 71 LEU A O 1
ATOM 517 N N . ALA A 1 72 ? -12.171 -6.472 8.537 1.00 70.50 72 ALA A N 1
ATOM 518 C CA . ALA A 1 72 ? -12.005 -5.377 9.490 1.00 70.50 72 ALA A CA 1
ATOM 519 C C . ALA A 1 72 ? -13.331 -4.662 9.825 1.00 70.50 72 ALA A C 1
ATOM 521 O O . ALA A 1 72 ? -13.484 -4.156 10.938 1.00 70.50 72 ALA A O 1
ATOM 522 N N . PHE A 1 73 ? -14.288 -4.636 8.891 1.00 69.38 73 PHE A N 1
ATOM 523 C CA . PHE A 1 73 ? -15.583 -3.952 9.017 1.00 69.38 73 PHE A CA 1
ATOM 524 C C . PHE A 1 73 ? -16.773 -4.890 9.317 1.00 69.38 73 PHE A C 1
ATOM 526 O O . PHE A 1 73 ? -17.912 -4.431 9.314 1.00 69.38 73 PHE A O 1
ATOM 533 N N . VAL A 1 74 ? -16.544 -6.176 9.622 1.00 67.00 74 VAL A N 1
ATOM 534 C CA . VAL A 1 74 ? -17.612 -7.173 9.883 1.00 67.00 74 VAL A CA 1
ATOM 535 C C . VAL A 1 74 ? -18.462 -6.902 11.138 1.00 67.00 74 VAL A C 1
ATOM 537 O O . VAL A 1 74 ? -19.513 -7.504 11.273 1.00 67.00 74 VAL A O 1
ATOM 540 N N . GLU A 1 75 ? -18.118 -5.958 12.015 1.00 62.22 75 GLU A N 1
ATOM 541 C CA . GLU A 1 75 ? -19.040 -5.518 13.076 1.00 62.22 75 GLU A CA 1
ATOM 542 C C . GLU A 1 75 ? -18.649 -4.120 13.562 1.00 62.22 75 GLU A C 1
ATOM 544 O O . GLU A 1 75 ? -17.454 -3.849 13.706 1.00 62.22 75 GLU A O 1
ATOM 549 N N . THR A 1 76 ? -19.655 -3.299 13.888 1.00 47.97 76 THR A N 1
ATOM 550 C CA . THR A 1 76 ? -19.596 -1.894 14.354 1.00 47.97 76 THR A CA 1
ATOM 551 C C . THR A 1 76 ? -19.787 -0.825 13.268 1.00 47.97 76 THR A C 1
ATOM 553 O O . THR A 1 76 ? -19.047 0.147 13.169 1.00 47.97 76 THR A O 1
ATOM 556 N N . GLN A 1 77 ? -20.904 -0.925 12.544 1.00 47.53 77 GLN A N 1
ATOM 557 C CA . GLN A 1 77 ? -21.738 0.261 12.326 1.00 47.53 77 GLN A CA 1
ATOM 558 C C . GLN A 1 77 ? -22.348 0.630 13.688 1.00 47.53 77 GLN A C 1
ATOM 560 O O . GLN A 1 77 ? -23.475 0.245 13.988 1.00 47.53 77 GLN A O 1
ATOM 565 N N . LEU A 1 78 ? -21.599 1.311 14.562 1.00 47.62 78 LEU A N 1
ATOM 566 C CA . LEU A 1 78 ? -22.267 2.070 15.615 1.00 47.62 78 LEU A CA 1
ATOM 567 C C . LEU A 1 78 ? -22.953 3.229 14.889 1.00 47.62 78 LEU A C 1
ATOM 569 O O . LEU A 1 78 ? -22.260 4.077 14.322 1.00 47.62 78 LEU A O 1
ATOM 573 N N . PRO A 1 79 ? -24.296 3.270 14.847 1.00 42.03 79 PRO A N 1
ATOM 574 C CA . PRO A 1 79 ? -24.975 4.432 14.324 1.00 42.03 79 PRO A CA 1
ATOM 575 C C . PRO A 1 79 ? -24.548 5.589 15.221 1.00 42.03 79 PRO A C 1
ATOM 577 O O . PRO A 1 79 ? -24.698 5.507 16.443 1.00 42.03 79 PRO A O 1
ATOM 580 N N . LEU A 1 80 ? -24.051 6.681 14.641 1.00 60.28 80 LEU A N 1
ATOM 581 C CA . LEU A 1 80 ? -24.106 7.973 15.315 1.00 60.28 80 LEU A CA 1
A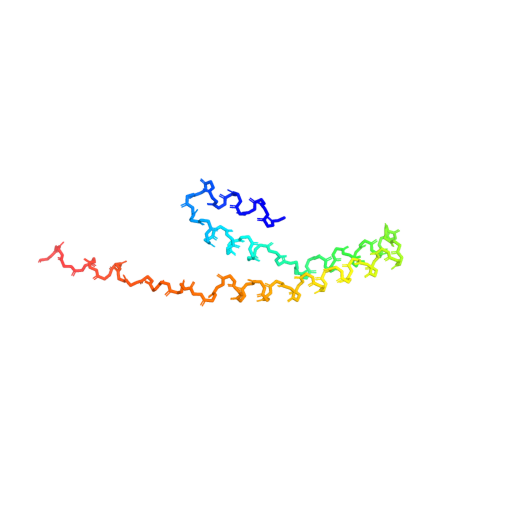TOM 582 C C . LEU A 1 80 ? -25.589 8.342 15.463 1.00 60.28 80 LEU A C 1
ATOM 584 O O . LEU A 1 80 ? -26.177 9.113 14.710 1.00 60.28 80 LEU A O 1
ATOM 588 N N . ARG A 1 81 ? -26.222 7.693 16.441 1.00 61.19 81 ARG A N 1
ATOM 589 C CA . ARG A 1 81 ? -27.554 7.946 16.946 1.00 61.19 81 ARG A CA 1
ATOM 590 C C . ARG A 1 81 ? -27.454 9.218 17.779 1.00 61.19 81 ARG A C 1
ATOM 592 O O . ARG A 1 81 ? -26.953 9.186 18.893 1.00 61.19 81 ARG A O 1
ATOM 599 N N . ARG A 1 82 ? -28.033 10.290 17.233 1.00 61.84 82 ARG A N 1
ATOM 600 C CA . ARG A 1 82 ? -28.568 11.470 17.939 1.00 61.84 82 ARG A CA 1
ATOM 601 C C . ARG A 1 82 ? -27.582 12.333 18.748 1.00 61.84 82 ARG A C 1
ATOM 603 O O . ARG A 1 82 ? -27.365 12.100 19.931 1.00 61.84 82 ARG A O 1
ATOM 610 N N . ARG A 1 83 ? -27.176 13.449 18.139 1.00 53.91 83 ARG A N 1
ATOM 611 C CA . ARG A 1 83 ? -27.144 14.830 18.687 1.00 53.91 83 ARG A CA 1
ATOM 612 C C . ARG A 1 83 ? -26.698 15.707 17.514 1.00 53.91 83 ARG A C 1
ATOM 614 O O . ARG A 1 83 ? -25.592 15.518 17.041 1.00 53.91 83 ARG A O 1
ATOM 621 N N . SER A 1 84 ? -27.597 16.413 16.825 1.00 54.62 84 SER A N 1
ATOM 622 C CA . SER A 1 84 ? -27.840 17.839 17.113 1.00 54.62 84 SER A CA 1
ATOM 623 C C . SER A 1 84 ? -29.264 18.334 16.792 1.00 54.62 84 SER A C 1
ATOM 625 O O . SER A 1 84 ? -29.465 19.534 16.621 1.00 54.62 84 SER A O 1
ATOM 627 N N . VAL A 1 85 ? -30.284 17.464 16.757 1.00 55.47 85 VAL A N 1
ATOM 628 C CA . VAL A 1 85 ? -31.693 17.924 16.772 1.00 55.47 85 VAL A CA 1
ATOM 629 C C . VAL A 1 85 ? -32.081 18.304 18.207 1.00 55.47 85 VAL A C 1
ATOM 631 O O . VAL A 1 85 ? -32.862 17.619 18.851 1.00 55.47 85 VAL A O 1
ATOM 634 N N . GLU A 1 86 ? -31.451 19.351 18.736 1.00 53.88 86 GLU A N 1
ATOM 635 C CA . GLU A 1 86 ? -31.914 20.073 19.934 1.00 53.88 86 GLU A CA 1
ATOM 636 C C . GLU A 1 86 ? -31.425 21.536 19.973 1.00 53.88 86 GLU A C 1
ATOM 638 O O . GLU A 1 86 ? -31.598 22.223 20.972 1.00 53.88 86 GLU A O 1
ATOM 643 N N . VAL A 1 87 ? -30.877 22.069 18.871 1.00 58.66 87 VAL A N 1
ATOM 644 C CA . VAL A 1 87 ? -30.685 23.522 18.708 1.00 58.66 87 VAL A CA 1
ATOM 645 C C . VAL A 1 87 ? -31.957 24.096 18.083 1.00 58.66 87 VAL A C 1
ATOM 647 O O . VAL A 1 87 ? -32.002 24.410 16.899 1.00 58.66 87 VAL A O 1
ATOM 650 N N . GLY A 1 88 ? -33.041 24.111 18.859 1.00 54.28 88 GLY A N 1
ATOM 651 C CA . GLY A 1 88 ? -34.339 24.578 18.369 1.00 54.28 88 GLY A CA 1
ATOM 652 C C . GLY A 1 88 ? -35.397 24.911 19.418 1.00 54.28 88 GLY A C 1
ATOM 653 O O . GLY A 1 88 ? -36.533 25.120 19.016 1.00 54.28 88 GLY A O 1
ATOM 654 N N . LYS A 1 89 ? -35.087 24.945 20.726 1.00 55.25 89 LYS A N 1
ATOM 655 C CA . LYS A 1 89 ? -36.020 25.410 21.778 1.00 55.25 89 LYS A CA 1
ATOM 656 C C . LYS A 1 89 ? -35.285 25.926 23.022 1.00 55.25 89 LYS A C 1
ATOM 658 O O . LYS A 1 89 ? -35.290 25.279 24.061 1.00 55.25 89 LYS A O 1
ATOM 663 N N . ALA A 1 90 ? -34.640 27.081 22.912 1.00 56.00 90 ALA A N 1
ATOM 664 C CA . ALA A 1 90 ? -34.261 27.90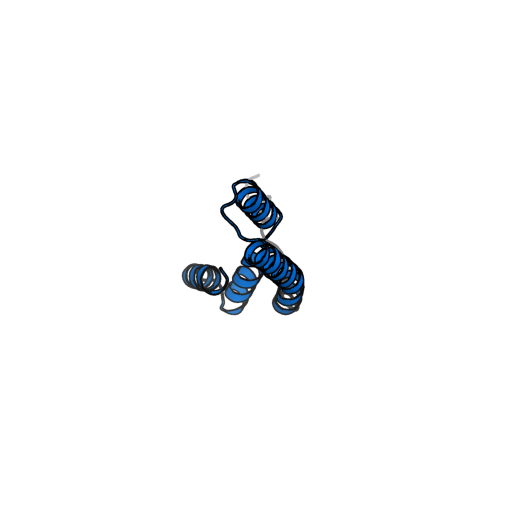2 24.064 1.00 56.00 90 ALA A CA 1
ATOM 665 C C . ALA A 1 90 ? -34.002 29.332 23.573 1.00 56.00 90 ALA A C 1
ATOM 667 O O . ALA A 1 90 ? -32.855 29.707 23.348 1.00 56.00 90 ALA A O 1
ATOM 668 N N . GLY A 1 91 ? -35.068 30.099 23.335 1.00 51.09 91 GLY A N 1
ATOM 669 C CA . GLY A 1 91 ? -34.931 31.517 23.002 1.00 51.09 91 GLY A CA 1
ATOM 670 C C . GLY A 1 91 ? -36.018 32.108 22.113 1.00 51.09 91 GLY A C 1
ATOM 671 O O . GLY A 1 91 ? -35.662 32.852 21.210 1.00 51.09 91 GLY A O 1
ATOM 672 N N . GLU A 1 92 ? -37.290 31.792 22.362 1.00 41.53 92 GLU A N 1
ATOM 673 C CA . GLU A 1 92 ? -38.441 32.668 22.075 1.00 41.53 92 GLU A CA 1
ATOM 674 C C . GLU A 1 92 ? -39.435 32.545 23.234 1.00 41.53 92 GLU A C 1
ATOM 676 O O . GLU A 1 92 ? -39.641 31.395 23.698 1.00 41.53 92 GLU A O 1
#

=== Feature glossary ===
The record interleaves many kinds of information about one protein. Here is each kind framed as the question it answers.

Q: Are the domains correctly placed relative to each other?
A: Predicted aligned error is AlphaFold's pairwise confidence. Unlike pLDDT (per-residue), PAE is per-residue-pair and captures whether two parts of the structure are correctly placed relative to each other. Units are ångströms of expected positional error.

Q: Which residues are in helices, strands, or loops?
A: Eight-state secondary structure (DSSP): H is the canonical α-helix, G the tighter 3₁₀-helix, I the wider π-helix; E/B are β-structure, T and S are turns and bends, and '-' is everything else. DSSP derives these from the pattern of main-chain N–H···O=C hydrogen bonds, not from the sequence.

Q: What if only a Cα trace is available?
A: P-SEA three-state annotation labels each residue as helix, strand, or coil based purely on the geometry of the Cα trace. It serves as a fallback when the full backbone (and thus DSSP) is unavailable.

Q: What are the backbone torsion angles?
A: φ (phi) and ψ (psi) are the two rotatable backbone dihedrals per residue: φ is the C(i-1)–N–Cα–C torsion, ψ is the N–Cα–C–N(i+1) torsion, both in degrees on (−180°, 180°]. α-helical residues cluster near (−60°, −45°); β-strand residues near (−120°, +130°). A Ramachandran plot is simply a scatter of (φ, ψ) for every residue.

Q: What known structures does this most resemble?
A: Structural nearest neighbors (via Foldseek easy-search vs the PDB). Reported per hit: target PDB id, E-value, and alignment TM-score. A TM-score above ~0.5 is the conventional threshold for 'same fold'.

Q: What family and function is it annotated with?
A: Database cross-references. InterPro integrates a dozen domain/family signature databases into unified entries with residue-range hits. GO terms attach function/process/location labels with evidence codes. CATH codes position the fold in a four-level structural taxonomy. Organism is the NCBI-taxonomy species name.

Q: Which residues are buried vs exposed?
A: Solvent accessibility: the surface area of each residue that a 1.4 Å water probe can touch, in Å². When only backbone atoms are present the absolute values are lower than full-atom SASA (side chains contribute most of the area) and are flagged as backbone-only.

Q: What do the diagnostic plots show?
A: Three diagnostic plots accompany the record. The Cα contact map visualizes the tertiary structure as a 2D adjacency matrix (8 Å cutoff, sequence-local contacts suppressed). The Ramachandran plot shows the distribution of backbone (φ, ψ) torsions, with points in the α and β basins reflecting secondary structure content. The PAE plot shows AlphaFold's inter-residue confidence as a color matrix.

Q: What is the amino-acid chain?
A: The amino-acid sequence is the protein's primary structure: the linear order of residues from the N-terminus to the C-terminus, written in one-letter code. Everything else here — the 3D coordinates, the secondary structure, the domain annotations — is ultimately a consequence of this string.

Q: What do the rendered images show?
A: The six renders are orthographic views along the three Cartesian axes in both directions. Representation (cartoon, sticks, or surface) and color scheme (sequence-rainbow or by-chain) vary across proteins so the training set covers all the common visualization conventions.

Q: Where is each backbone atom in 3D?
A: The mmCIF table is the protein's shape written out atom by atom. For each backbone N, Cα, C, and carbonyl O, it records an (x, y, z) coordinate triple in Å plus the residue type, chain letter, and residue number.

Q: How mobile is each atom in the crystal?
A: For experimental (PDB) structures, the B-factor (temperature factor) quantifies the positional spread of each atom in the crystal — a combination of thermal vibration and static disorder — in units of Å². High B-factors mark flexible loops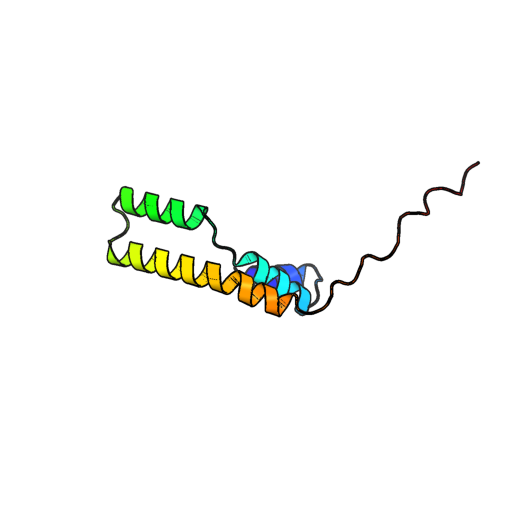 or poorly resolved regions; low B-factors mark the rigid, well-ordered core.

Q: How big and how compact is the whole molecule?
A: Three whole-structure scalars: the radius of gyration (RMS distance of Cα from centroid, in Å), the count of Cα–Cα contacts (pairs closer than 8 Å and separated by more than four residues in sequence — i.e. tertiary, not local, contacts), and the bounding-box dimensions. Together they distinguish compact globular folds from extended fibres or disordered chains.

Q: What does the local fold look like, residue by residue?
A: A 3Di character summarizes, for each residue, the relative orientation of the Cα frame of its nearest spatial neighbor. Because it encodes fold topology rather than chemistry, 3Di alignments detect remote structural similarity that sequence alignment misses.

Q: How confident is the AlphaFold model at each residue?
A: For AlphaFold models, the B-factor field carries pLDDT — the model's own estimate of local accuracy on a 0–100 scale. Regions with pLDDT<50 should be treated as essentially unmodeled; they often correspond to intrinsically disordered segments.